Protein AF-A0A946E0Y1-F1 (afdb_monomer_lite)

Secondary structure (DSSP, 8-state):
--SSS---TT----HHHHHHHHHTTSPPPPPPSSSEEPSS-TTSEE----TTTT--TTSSS---TTTTSSS--S------SS--SS--PPP---HHHHHHHS-HHHHHHHTT-EEEEE-HHHHHHHHTSTT-TTHHHHHTT-EEEEETTB-TTT--B-------

pLDDT: mean 87.01, std 9.93, range [54.91, 98.25]

Foldseek 3Di:
DPPQDDDDPPPPDDPVVLCVVVVVVHDQDADDFDFDADPVGRSDGDQDADPPPPHSPQQPFDDDPLLLAQDGDPDDDDDDDDDDPDDPDDDDDFQLVVLVPDDPVVCVVLQPDKDKFQCLVSCVVGLPPPVHPCSVVSNVSSIDIGRQFADPPPRDGGGDDTDD

Structure (mmCIF, N/CA/C/O backbone):
data_AF-A0A946E0Y1-F1
#
_entry.id   AF-A0A946E0Y1-F1
#
loop_
_atom_site.group_PDB
_atom_site.id
_atom_site.type_symbol
_atom_site.label_atom_id
_atom_site.label_alt_id
_atom_site.label_comp_id
_atom_site.label_asym_id
_atom_site.label_entity_id
_atom_site.label_seq_id
_atom_site.pdbx_PDB_ins_code
_atom_site.Cartn_x
_atom_site.Cartn_y
_atom_site.Cartn_z
_atom_site.occupancy
_atom_site.B_iso_or_equiv
_atom_site.auth_seq_id
_atom_site.auth_comp_id
_atom_site.auth_asym_id
_atom_site.auth_atom_id
_atom_site.pdbx_PDB_model_num
ATOM 1 N N . MET A 1 1 ? -14.900 4.265 -1.681 1.00 68.44 1 MET A N 1
ATOM 2 C CA . MET A 1 1 ? -14.052 3.120 -2.079 1.00 68.44 1 MET A CA 1
ATOM 3 C C . MET A 1 1 ? -14.788 1.809 -1.816 1.00 68.44 1 MET A C 1
ATOM 5 O O . MET A 1 1 ? -14.925 1.419 -0.661 1.00 68.44 1 MET A O 1
ATOM 9 N N . GLU A 1 2 ? -15.293 1.154 -2.864 1.00 84.75 2 GLU A N 1
ATOM 10 C CA . GLU A 1 2 ? -16.060 -0.100 -2.750 1.00 84.75 2 GLU A CA 1
ATOM 11 C C . GLU A 1 2 ? -15.165 -1.344 -2.822 1.00 84.75 2 GLU A C 1
ATOM 13 O O . GLU A 1 2 ? -15.202 -2.162 -1.905 1.00 84.75 2 GLU A O 1
ATOM 18 N N . HIS A 1 3 ? -14.286 -1.434 -3.828 1.00 88.75 3 HIS A N 1
ATOM 19 C CA . HIS A 1 3 ? -13.526 -2.661 -4.114 1.00 88.75 3 HIS A CA 1
ATOM 20 C C . HIS A 1 3 ? -12.077 -2.695 -3.600 1.00 88.75 3 HIS A C 1
ATOM 22 O O . HIS A 1 3 ? -11.529 -3.781 -3.482 1.00 88.75 3 HIS A O 1
ATOM 28 N N . LYS A 1 4 ? -11.496 -1.559 -3.178 1.00 92.75 4 LYS A N 1
ATOM 29 C CA . LYS A 1 4 ? -10.160 -1.395 -2.545 1.00 92.75 4 LYS A CA 1
ATOM 30 C C . LYS A 1 4 ? -8.970 -1.777 -3.445 1.00 92.75 4 LYS A C 1
ATOM 32 O O . LYS A 1 4 ? -8.039 -0.992 -3.530 1.00 92.75 4 LYS A O 1
ATOM 37 N N . VAL A 1 5 ? -9.035 -2.904 -4.154 1.00 95.56 5 VAL A N 1
ATOM 38 C CA . VAL A 1 5 ? -8.059 -3.372 -5.147 1.00 95.56 5 VAL A CA 1
ATOM 39 C C . VAL A 1 5 ? -8.782 -3.602 -6.474 1.00 95.56 5 VAL A C 1
ATOM 41 O O . VAL A 1 5 ? -9.864 -4.189 -6.500 1.00 95.56 5 VAL A O 1
ATOM 44 N N . LEU A 1 6 ? -8.200 -3.123 -7.573 1.00 95.00 6 LEU A N 1
ATOM 45 C CA . LEU A 1 6 ? -8.739 -3.257 -8.928 1.00 95.00 6 LEU A CA 1
ATOM 46 C C . LEU A 1 6 ? -7.674 -3.859 -9.845 1.00 95.00 6 LEU A C 1
ATOM 48 O O . LEU A 1 6 ? -6.509 -3.475 -9.773 1.00 95.00 6 LEU A O 1
ATOM 52 N N . PHE A 1 7 ? -8.088 -4.765 -10.731 1.00 95.94 7 PHE A N 1
ATOM 53 C CA . PHE A 1 7 ? -7.212 -5.396 -11.716 1.00 95.94 7 PHE A CA 1
ATOM 54 C C . PHE A 1 7 ? -7.685 -5.062 -13.126 1.00 95.94 7 PHE A C 1
ATOM 56 O O . PHE A 1 7 ? -8.836 -5.314 -13.481 1.00 95.94 7 PHE A O 1
ATOM 63 N N . PHE A 1 8 ? -6.769 -4.543 -13.941 1.00 95.62 8 PHE A N 1
ATOM 64 C CA . PHE A 1 8 ? -7.004 -4.247 -15.349 1.00 95.62 8 PHE A CA 1
ATOM 65 C C . PHE A 1 8 ? -6.163 -5.214 -16.188 1.00 95.62 8 PHE A C 1
ATOM 67 O O . PHE A 1 8 ? -4.945 -5.051 -16.281 1.00 95.62 8 PHE A O 1
ATOM 74 N N . PRO A 1 9 ? -6.757 -6.273 -16.760 1.00 95.19 9 PRO A N 1
ATOM 75 C CA . PRO A 1 9 ? -5.988 -7.259 -17.503 1.00 95.19 9 PRO A CA 1
ATOM 76 C C . PRO A 1 9 ? -5.471 -6.670 -18.822 1.00 95.19 9 PRO A C 1
ATOM 78 O O . PRO A 1 9 ? -6.162 -5.893 -19.479 1.00 95.19 9 PRO A O 1
ATOM 81 N N . ARG A 1 10 ? -4.271 -7.101 -19.237 1.00 93.44 10 ARG A N 1
ATOM 82 C CA . ARG A 1 10 ? -3.710 -6.889 -20.590 1.00 93.44 10 ARG A CA 1
ATOM 83 C C . ARG A 1 10 ? -3.613 -5.414 -21.033 1.00 93.44 10 ARG A C 1
ATOM 85 O O . ARG A 1 10 ? -3.939 -5.109 -22.172 1.00 93.44 10 ARG A O 1
ATOM 92 N N . GLN A 1 11 ? -3.174 -4.516 -20.147 1.00 93.88 11 GLN A N 1
ATOM 93 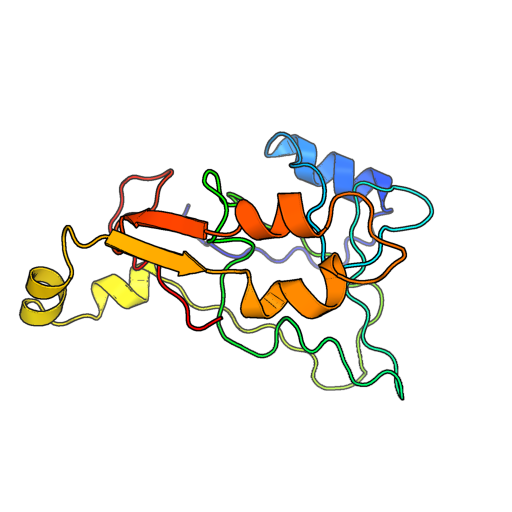C CA . GLN A 1 11 ? -3.017 -3.089 -20.478 1.00 93.88 11 GLN A CA 1
ATOM 94 C C . GLN A 1 11 ? -1.743 -2.799 -21.287 1.00 93.88 11 GLN A C 1
ATOM 96 O O . GLN A 1 11 ? -1.820 -2.117 -22.300 1.00 93.88 11 GLN A O 1
ATOM 101 N N . GLY A 1 12 ? -0.589 -3.347 -20.875 1.00 92.88 12 GLY A N 1
ATOM 102 C CA . GLY A 1 12 ? 0.675 -3.215 -21.615 1.00 92.88 12 GLY A CA 1
ATOM 103 C C . GLY A 1 12 ? 1.158 -1.770 -21.791 1.00 92.88 12 GLY A C 1
ATOM 104 O O . GLY A 1 12 ? 1.689 -1.443 -22.849 1.00 92.88 12 GLY A O 1
ATOM 105 N N . LEU A 1 13 ? 0.952 -0.912 -20.787 1.00 96.00 13 LEU A N 1
ATOM 106 C CA . LEU A 1 13 ? 1.266 0.515 -20.857 1.00 96.00 13 LEU A CA 1
ATOM 107 C C . LEU A 1 13 ? 2.779 0.741 -20.910 1.00 96.00 13 LEU A C 1
ATOM 109 O O . LEU A 1 13 ? 3.554 0.090 -20.206 1.00 96.00 13 LEU A O 1
ATOM 113 N N . SER A 1 14 ? 3.213 1.724 -21.686 1.00 96.44 14 SER A N 1
ATOM 114 C CA . SER A 1 14 ? 4.553 2.284 -21.543 1.00 96.44 14 SER A CA 1
ATOM 115 C C . SER A 1 14 ? 4.712 2.992 -20.184 1.00 96.44 14 SER A C 1
ATOM 117 O O . SER A 1 14 ? 3.723 3.347 -19.540 1.00 96.44 14 SER A O 1
ATOM 119 N N . PRO A 1 15 ? 5.950 3.252 -19.723 1.00 95.12 15 PRO A N 1
ATOM 120 C CA . PRO A 1 15 ? 6.181 4.001 -18.487 1.00 95.12 15 PRO A CA 1
ATOM 121 C C . PRO A 1 15 ? 5.507 5.381 -18.457 1.00 95.12 15 PRO A C 1
ATOM 123 O O . PRO A 1 15 ? 5.067 5.819 -17.398 1.00 95.12 15 PRO A O 1
ATOM 126 N N . ASP A 1 16 ? 5.415 6.057 -19.605 1.00 96.12 16 ASP A N 1
ATOM 127 C CA . ASP A 1 16 ? 4.779 7.373 -19.711 1.00 96.12 16 ASP A CA 1
ATOM 128 C C . ASP A 1 16 ? 3.255 7.260 -19.645 1.00 96.12 16 ASP A C 1
ATOM 130 O O . ASP A 1 16 ? 2.618 8.026 -18.927 1.00 96.12 16 ASP A O 1
ATOM 134 N N . GLU A 1 17 ? 2.674 6.259 -20.309 1.00 96.50 17 GLU A N 1
ATOM 135 C CA . GLU A 1 17 ? 1.237 5.970 -20.224 1.00 96.50 17 GLU A CA 1
ATOM 136 C C . GLU A 1 17 ? 0.827 5.509 -18.820 1.00 96.50 17 GLU A C 1
ATOM 138 O O . GLU A 1 17 ? -0.252 5.864 -18.354 1.00 96.50 17 GLU A O 1
ATOM 143 N N . LEU A 1 18 ? 1.684 4.765 -18.111 1.00 95.31 18 LEU A N 1
ATOM 144 C CA . LEU A 1 18 ? 1.449 4.387 -16.716 1.00 95.31 18 LEU A CA 1
ATOM 145 C C . LEU A 1 18 ? 1.384 5.628 -15.814 1.00 95.31 18 LEU A C 1
ATOM 147 O O . LEU A 1 18 ? 0.464 5.768 -15.011 1.00 95.31 18 LEU A O 1
ATOM 151 N N . VAL A 1 19 ? 2.331 6.554 -15.976 1.00 94.56 19 VAL A N 1
ATOM 152 C CA . VAL A 1 19 ? 2.329 7.854 -15.286 1.00 94.56 19 VAL A CA 1
ATOM 153 C C . VAL A 1 19 ? 1.086 8.665 -15.665 1.00 94.56 19 VAL A C 1
ATOM 155 O O . VAL A 1 19 ? 0.412 9.207 -14.790 1.00 94.56 19 VAL A O 1
ATOM 158 N N . GLU A 1 20 ? 0.717 8.713 -16.945 1.00 95.06 20 GLU A N 1
ATOM 159 C CA . GLU A 1 20 ? -0.499 9.405 -17.371 1.00 95.06 20 GLU A CA 1
ATOM 160 C C . GLU A 1 20 ? -1.753 8.785 -16.732 1.00 95.06 20 GLU A C 1
ATOM 162 O O . GLU A 1 20 ? -2.611 9.517 -16.234 1.00 95.06 20 GLU A O 1
ATOM 167 N N . ALA A 1 21 ? -1.847 7.456 -16.677 1.00 94.00 21 ALA A N 1
ATOM 168 C CA . ALA A 1 21 ? -2.969 6.747 -16.073 1.00 94.00 21 ALA A CA 1
ATOM 169 C C . ALA A 1 21 ? -3.124 7.081 -14.583 1.00 94.00 21 ALA A C 1
ATOM 171 O O . ALA A 1 21 ? -4.233 7.401 -14.151 1.00 94.00 21 ALA A O 1
ATOM 172 N N . VAL A 1 22 ? -2.030 7.086 -13.809 1.00 92.62 22 VAL A N 1
ATOM 173 C CA . VAL A 1 22 ? -2.065 7.496 -12.391 1.00 92.62 22 VAL A CA 1
ATOM 174 C C . VAL A 1 22 ? -2.513 8.952 -12.256 1.00 92.62 22 VAL A C 1
ATOM 176 O O . VAL A 1 22 ? -3.355 9.253 -11.408 1.00 92.62 22 VAL A O 1
ATOM 179 N N . SER A 1 23 ? -2.038 9.837 -13.141 1.00 92.00 23 SER A N 1
ATOM 180 C CA . SER A 1 23 ? -2.371 11.267 -13.098 1.00 92.00 23 SER A CA 1
ATOM 181 C C . SER A 1 23 ? -3.864 11.571 -13.280 1.00 92.00 23 SER A C 1
ATOM 183 O O . SER A 1 23 ? -4.336 12.623 -12.849 1.00 92.00 23 SER A O 1
ATOM 185 N N . LYS A 1 24 ? -4.639 10.649 -13.878 1.00 92.25 24 LYS A N 1
ATOM 186 C CA . LYS A 1 24 ? -6.104 10.777 -13.975 1.00 92.25 24 LYS A CA 1
ATOM 187 C C . LYS A 1 24 ? -6.804 10.605 -12.625 1.00 92.25 24 LYS A C 1
ATOM 189 O O . LYS A 1 24 ? -7.932 11.069 -12.478 1.00 92.25 24 LYS A O 1
ATOM 194 N N . PHE A 1 25 ? -6.168 9.933 -11.664 1.00 88.56 25 PHE A N 1
ATOM 195 C CA . PHE A 1 25 ? -6.710 9.752 -10.320 1.00 88.56 25 PHE A CA 1
ATOM 196 C C . PHE A 1 25 ? -6.282 10.893 -9.406 1.00 88.56 25 PHE A C 1
ATOM 198 O O . PHE A 1 25 ? -7.154 11.538 -8.826 1.00 88.56 25 PHE A O 1
ATOM 205 N N . ARG A 1 26 ? -4.969 11.143 -9.291 1.00 86.44 26 ARG A N 1
ATOM 206 C CA . ARG A 1 26 ? -4.358 12.222 -8.496 1.00 86.44 26 ARG A CA 1
ATOM 207 C C . ARG A 1 26 ? -2.939 12.543 -8.969 1.00 86.44 26 ARG A C 1
ATOM 209 O O . ARG A 1 26 ? -2.373 11.837 -9.797 1.00 86.44 26 ARG A O 1
ATOM 216 N N . GLU A 1 27 ? -2.376 13.619 -8.422 1.00 90.38 27 GLU A N 1
ATOM 217 C CA . GLU A 1 27 ? -0.952 13.930 -8.559 1.00 90.38 27 GLU A CA 1
ATOM 218 C C . GLU A 1 27 ? -0.086 12.764 -8.062 1.00 90.38 27 GLU A C 1
ATOM 220 O O . GLU A 1 27 ? -0.422 12.094 -7.087 1.00 90.38 27 GLU A O 1
ATOM 225 N N . ILE A 1 28 ? 1.017 12.516 -8.768 1.00 89.88 28 ILE A N 1
ATOM 226 C CA . ILE A 1 28 ? 1.959 11.446 -8.445 1.00 89.88 28 ILE A CA 1
ATOM 227 C C . ILE A 1 28 ? 2.943 11.950 -7.402 1.00 89.88 28 ILE A C 1
ATOM 229 O O . ILE A 1 28 ? 3.656 12.929 -7.636 1.00 89.88 28 ILE A O 1
ATOM 233 N N . ASP A 1 29 ? 3.036 11.225 -6.293 1.00 87.38 29 ASP A N 1
ATOM 234 C CA . ASP A 1 29 ? 4.055 11.490 -5.292 1.00 87.38 29 ASP A CA 1
ATOM 235 C C . ASP A 1 29 ? 5.467 11.254 -5.857 1.00 87.38 29 ASP A C 1
ATOM 237 O O . ASP A 1 29 ? 5.699 10.321 -6.639 1.00 87.38 29 ASP A O 1
ATOM 241 N N . PRO A 1 30 ? 6.463 12.064 -5.455 1.00 82.56 30 PRO A N 1
ATOM 242 C CA . PRO A 1 30 ? 7.847 11.820 -5.824 1.00 82.56 30 PRO A CA 1
ATOM 243 C C . PRO A 1 30 ? 8.287 10.404 -5.415 1.00 82.56 30 PRO A C 1
ATOM 245 O O . PRO A 1 30 ? 8.052 10.000 -4.276 1.00 82.56 30 PRO A O 1
ATOM 248 N N . PRO A 1 31 ? 9.019 9.666 -6.271 1.00 80.12 31 PRO A N 1
ATOM 249 C CA . PRO A 1 31 ? 9.405 8.298 -5.946 1.00 80.12 31 PRO A CA 1
ATOM 250 C C . PRO A 1 31 ? 10.238 8.215 -4.666 1.00 80.12 31 PRO A C 1
ATOM 252 O O . PRO A 1 31 ? 11.266 8.903 -4.524 1.00 80.12 31 PRO A O 1
ATOM 255 N N . HIS A 1 32 ? 9.816 7.343 -3.753 1.00 75.38 32 HIS A N 1
ATOM 256 C CA . HIS A 1 32 ? 10.532 7.073 -2.515 1.00 75.38 32 HIS A CA 1
ATOM 257 C C . HIS A 1 32 ? 11.796 6.228 -2.767 1.00 75.38 32 HIS A C 1
ATOM 259 O O . HIS A 1 32 ? 12.125 5.854 -3.890 1.00 75.38 32 HIS A O 1
ATOM 265 N N . GLY A 1 33 ? 12.627 6.065 -1.733 1.00 71.12 33 GLY A N 1
ATOM 266 C CA . GLY A 1 33 ? 13.854 5.264 -1.834 1.00 71.12 33 GLY A CA 1
ATOM 267 C C . GLY A 1 33 ? 13.556 3.763 -1.885 1.00 71.12 33 GLY A C 1
ATOM 268 O O . GLY A 1 33 ? 12.401 3.365 -1.784 1.00 71.12 33 GLY A O 1
ATOM 269 N N . GLY A 1 34 ? 14.603 2.944 -2.000 1.00 72.44 34 GLY A N 1
ATOM 270 C CA . GLY A 1 34 ? 14.518 1.482 -1.867 1.00 72.44 34 GLY A CA 1
ATOM 271 C C . GLY A 1 34 ? 14.335 0.710 -3.176 1.00 72.44 34 GLY A C 1
ATOM 272 O O . GLY A 1 34 ? 14.695 -0.458 -3.223 1.00 72.44 34 GLY A O 1
ATOM 273 N N . LEU A 1 35 ? 13.869 1.362 -4.246 1.00 79.31 35 LEU A N 1
ATOM 274 C CA . LEU A 1 35 ? 13.735 0.760 -5.576 1.00 79.31 35 LEU A CA 1
ATOM 275 C C . LEU A 1 35 ? 14.496 1.553 -6.640 1.00 79.31 35 LEU A C 1
ATOM 277 O O . LEU A 1 35 ? 14.672 2.773 -6.538 1.00 79.31 35 LEU A O 1
ATOM 281 N N . GLU A 1 36 ? 14.926 0.851 -7.687 1.00 82.88 36 GLU A N 1
ATOM 282 C CA . GLU A 1 36 ? 15.507 1.476 -8.871 1.00 82.88 36 GLU A CA 1
ATOM 283 C C . GLU A 1 36 ? 14.453 2.288 -9.629 1.00 82.88 36 GLU A C 1
ATOM 285 O O . GLU A 1 36 ? 13.260 1.988 -9.610 1.00 82.88 36 GLU A O 1
ATOM 290 N N . ARG A 1 37 ? 14.899 3.331 -10.331 1.00 88.12 37 ARG A N 1
ATOM 291 C CA . ARG A 1 37 ? 14.029 4.135 -11.197 1.00 88.12 37 ARG A CA 1
ATOM 292 C C . ARG A 1 37 ? 14.117 3.624 -12.624 1.00 88.12 37 ARG A C 1
ATOM 294 O O . ARG A 1 37 ? 15.212 3.348 -13.110 1.00 88.12 37 ARG A O 1
ATOM 301 N N . HIS A 1 38 ? 12.984 3.573 -13.312 1.00 91.44 38 HIS A N 1
ATOM 302 C CA . HIS A 1 38 ? 12.950 3.183 -14.712 1.00 91.44 38 HIS A CA 1
ATOM 303 C C . HIS A 1 38 ? 13.771 4.166 -15.566 1.00 91.44 38 HIS A C 1
ATOM 305 O O . HIS A 1 38 ? 13.692 5.385 -15.394 1.00 91.44 38 HIS A O 1
ATOM 311 N N . ALA A 1 39 ? 14.552 3.639 -16.513 1.00 91.88 39 ALA A N 1
ATOM 312 C CA . ALA A 1 39 ? 15.515 4.427 -17.286 1.00 91.88 39 ALA A CA 1
ATOM 313 C C . ALA A 1 39 ? 14.858 5.511 -18.159 1.00 91.88 39 ALA A C 1
ATOM 315 O O . ALA A 1 39 ? 15.409 6.598 -18.313 1.00 91.88 39 ALA A O 1
ATOM 316 N N . LYS A 1 40 ? 13.675 5.219 -18.720 1.00 92.94 40 LYS A N 1
ATOM 317 C CA . LYS A 1 40 ? 12.942 6.149 -19.600 1.00 92.94 40 LYS A CA 1
ATOM 318 C C . LYS A 1 40 ? 12.118 7.187 -18.839 1.00 92.94 40 LYS A C 1
ATOM 320 O O . LYS A 1 40 ? 12.068 8.337 -19.252 1.00 92.94 40 LYS A O 1
ATOM 325 N N . ASN A 1 41 ? 11.504 6.792 -17.724 1.00 93.19 41 ASN A N 1
ATOM 326 C CA . ASN A 1 41 ? 10.664 7.672 -16.924 1.00 93.19 41 ASN A CA 1
ATOM 327 C C . ASN A 1 41 ? 10.982 7.465 -15.446 1.00 93.19 41 ASN A C 1
ATOM 329 O O . ASN A 1 41 ? 10.636 6.449 -14.846 1.00 93.19 41 ASN A O 1
ATOM 333 N N . ARG A 1 42 ? 11.647 8.457 -14.853 1.00 90.38 42 ARG A N 1
ATOM 334 C CA . ARG A 1 42 ? 12.161 8.378 -13.483 1.00 90.38 42 ARG A CA 1
ATOM 335 C C . ARG A 1 42 ? 11.084 8.480 -12.400 1.00 90.38 42 ARG A C 1
ATOM 337 O O . ARG A 1 42 ? 11.462 8.384 -11.230 1.00 90.38 42 ARG A O 1
ATOM 344 N N . ASN A 1 43 ? 9.817 8.696 -12.768 1.00 91.25 43 ASN A N 1
ATOM 345 C CA . ASN A 1 43 ? 8.664 8.615 -11.866 1.00 91.25 43 ASN A CA 1
ATOM 346 C C . ASN A 1 43 ? 8.168 7.174 -11.688 1.00 91.25 43 ASN A C 1
ATOM 348 O O . ASN A 1 43 ? 7.441 6.899 -10.742 1.00 91.25 43 ASN A O 1
ATOM 352 N N . VAL A 1 44 ? 8.601 6.246 -12.545 1.00 92.38 44 VAL A N 1
ATOM 353 C CA . VAL A 1 44 ? 8.310 4.819 -12.401 1.00 92.38 44 VAL A CA 1
ATOM 354 C C . VAL A 1 44 ? 9.428 4.153 -11.604 1.00 92.38 44 VAL A C 1
ATOM 356 O O . VAL A 1 44 ? 10.611 4.297 -11.928 1.00 92.38 44 VAL A O 1
ATOM 359 N N . MET A 1 45 ? 9.053 3.420 -10.558 1.00 90.44 45 MET A N 1
ATOM 360 C CA . MET A 1 45 ? 9.959 2.564 -9.789 1.00 90.44 45 MET A CA 1
ATOM 361 C C . MET A 1 45 ? 9.884 1.127 -10.303 1.00 90.44 45 MET A C 1
ATOM 363 O O . MET A 1 45 ? 8.812 0.651 -10.669 1.00 90.44 45 MET A O 1
ATOM 367 N N . VAL A 1 46 ? 11.023 0.439 -10.330 1.00 88.75 46 VAL A N 1
ATOM 368 C CA . VAL A 1 46 ? 11.141 -0.934 -10.823 1.00 88.75 46 VAL A CA 1
ATOM 369 C C . VAL A 1 46 ? 11.340 -1.875 -9.641 1.00 88.75 46 VAL A C 1
ATOM 371 O O . VAL A 1 46 ? 12.391 -1.881 -9.002 1.00 88.75 46 VAL A O 1
ATOM 374 N N . ALA A 1 47 ? 10.324 -2.693 -9.371 1.00 85.81 47 ALA A N 1
ATOM 375 C CA . ALA A 1 47 ? 10.409 -3.809 -8.438 1.00 85.81 47 ALA A CA 1
ATOM 376 C C . ALA A 1 47 ? 10.827 -5.075 -9.202 1.00 85.81 47 ALA A C 1
ATOM 378 O O . ALA A 1 47 ? 9.991 -5.786 -9.756 1.00 85.81 47 ALA A O 1
ATOM 379 N N . ALA A 1 48 ? 12.134 -5.339 -9.265 1.00 82.44 48 ALA A N 1
ATOM 380 C CA . ALA A 1 48 ? 12.681 -6.511 -9.943 1.00 82.44 48 ALA A CA 1
ATOM 381 C C . ALA A 1 48 ? 13.181 -7.557 -8.939 1.00 82.44 48 ALA A C 1
ATOM 383 O O . ALA A 1 48 ? 13.868 -7.240 -7.973 1.00 82.44 48 ALA A O 1
ATOM 384 N N . SER A 1 49 ? 12.876 -8.827 -9.208 1.00 77.81 49 SER A N 1
ATOM 385 C CA . SER A 1 49 ? 13.522 -9.976 -8.568 1.00 77.81 49 SER A CA 1
ATOM 386 C C . SER A 1 49 ? 14.192 -10.813 -9.646 1.00 77.81 49 SER A C 1
ATOM 388 O O . SER A 1 49 ? 13.508 -11.423 -10.468 1.00 77.81 49 SER A O 1
ATOM 390 N N . ARG A 1 50 ? 15.527 -10.847 -9.666 1.00 75.38 50 ARG A N 1
ATOM 391 C CA . ARG A 1 50 ? 16.284 -11.653 -10.632 1.00 75.38 50 ARG A CA 1
ATOM 392 C C . ARG A 1 50 ? 16.902 -12.870 -9.962 1.00 75.38 50 ARG A C 1
ATOM 394 O O . ARG A 1 50 ? 17.288 -12.852 -8.790 1.00 75.38 50 ARG A O 1
ATOM 401 N N . LYS A 1 51 ? 17.001 -13.959 -10.726 1.00 70.00 51 LYS A N 1
ATOM 402 C CA . LYS A 1 51 ? 17.632 -15.197 -10.264 1.00 70.00 51 LYS A CA 1
ATOM 403 C C . LYS A 1 51 ? 19.089 -14.910 -9.885 1.00 70.00 51 LYS A C 1
ATOM 405 O O . LYS A 1 51 ? 19.845 -14.409 -10.705 1.00 70.00 51 LYS A O 1
ATOM 410 N N . GLY A 1 52 ? 19.469 -15.256 -8.657 1.00 66.75 52 GLY A N 1
ATOM 411 C CA . GLY A 1 52 ? 20.825 -15.043 -8.136 1.00 66.75 52 GLY A CA 1
ATOM 412 C C . GLY A 1 52 ? 21.045 -13.703 -7.426 1.00 66.75 52 GLY A C 1
ATOM 413 O O . GLY A 1 52 ? 22.032 -13.578 -6.714 1.00 66.75 52 GLY A O 1
ATOM 414 N N . GLU A 1 53 ? 20.113 -12.748 -7.521 1.00 67.25 53 GLU A N 1
ATOM 415 C CA . GLU A 1 53 ? 20.228 -11.428 -6.870 1.00 67.25 53 GLU A CA 1
ATOM 416 C C . GLU A 1 53 ? 19.576 -11.383 -5.474 1.00 67.25 53 GLU A C 1
ATOM 418 O O . GLU A 1 53 ? 19.447 -10.330 -4.863 1.00 67.25 53 GLU A O 1
ATOM 423 N N . GLY A 1 54 ? 19.190 -12.542 -4.927 1.00 54.91 54 GLY A N 1
ATOM 424 C CA . GLY A 1 54 ? 18.680 -12.634 -3.560 1.00 54.91 54 GLY A CA 1
ATOM 425 C C . GLY A 1 54 ? 17.287 -12.037 -3.350 1.00 54.91 54 GLY A C 1
ATOM 426 O O . GLY A 1 54 ? 16.997 -11.684 -2.218 1.00 54.91 54 GLY A O 1
ATOM 427 N N . GLY A 1 55 ? 16.443 -11.970 -4.390 1.00 55.78 55 GLY A N 1
ATOM 428 C CA . GLY A 1 55 ? 15.023 -11.588 -4.318 1.00 55.78 55 GLY A CA 1
ATOM 429 C C . GLY A 1 55 ? 14.756 -10.152 -3.840 1.00 55.78 55 GLY A C 1
ATOM 430 O O . GLY A 1 55 ? 15.571 -9.532 -3.162 1.00 55.78 55 GLY A O 1
ATOM 431 N N . ALA A 1 56 ? 13.586 -9.602 -4.162 1.00 56.25 56 ALA A N 1
ATOM 432 C CA . ALA A 1 56 ? 13.129 -8.362 -3.543 1.00 56.25 56 ALA A CA 1
ATOM 433 C C . ALA A 1 56 ? 12.767 -8.643 -2.073 1.00 56.25 56 ALA A C 1
ATOM 435 O O . ALA A 1 56 ? 11.618 -8.931 -1.754 1.00 56.25 56 ALA A O 1
ATOM 436 N N . LYS A 1 57 ? 13.750 -8.561 -1.166 1.00 57.72 57 LYS A N 1
ATOM 437 C CA . LYS A 1 57 ? 13.602 -8.791 0.291 1.00 57.72 57 LYS A CA 1
ATOM 438 C C . LYS A 1 57 ? 12.724 -7.762 1.025 1.00 57.72 57 LYS A C 1
ATOM 440 O O . LYS A 1 57 ? 12.779 -7.664 2.242 1.00 57.72 57 LYS A O 1
ATOM 445 N N . PHE A 1 58 ? 12.000 -6.934 0.284 1.00 59.66 58 PHE A N 1
ATOM 446 C CA . PHE A 1 58 ? 11.367 -5.719 0.785 1.00 59.66 58 PHE A CA 1
ATOM 447 C C . PHE A 1 58 ? 9.874 -5.891 1.053 1.00 59.66 58 PHE A C 1
ATOM 449 O O . PHE A 1 58 ? 9.316 -5.148 1.849 1.00 59.66 58 PHE A O 1
ATOM 456 N N . ASN A 1 59 ? 9.237 -6.858 0.387 1.00 72.00 59 ASN A N 1
ATOM 457 C CA . ASN A 1 59 ? 7.779 -6.930 0.276 1.00 72.00 59 ASN A CA 1
ATOM 458 C C . ASN A 1 59 ? 7.230 -8.329 0.612 1.00 72.00 59 ASN A C 1
ATOM 460 O O . ASN A 1 59 ? 6.128 -8.676 0.196 1.00 72.00 59 ASN A O 1
ATOM 464 N N . ASP A 1 60 ? 7.995 -9.154 1.330 1.00 79.38 60 ASP A N 1
ATOM 465 C CA . ASP A 1 60 ? 7.592 -10.506 1.746 1.00 79.38 60 ASP A CA 1
ATOM 466 C C . ASP A 1 60 ? 6.849 -10.535 3.098 1.00 79.38 60 ASP A C 1
ATOM 468 O O . ASP A 1 60 ? 6.383 -11.588 3.539 1.00 79.38 60 ASP A O 1
ATOM 472 N N . ALA A 1 61 ? 6.683 -9.373 3.735 1.00 86.25 61 ALA A N 1
ATOM 473 C CA . ALA A 1 61 ? 5.869 -9.174 4.928 1.00 86.25 61 ALA A CA 1
ATOM 474 C C . ALA A 1 61 ? 4.594 -8.373 4.616 1.00 86.25 61 ALA A C 1
ATOM 476 O O . ALA A 1 61 ? 4.571 -7.535 3.717 1.00 86.25 61 ALA A O 1
ATOM 477 N N . TRP A 1 62 ? 3.530 -8.594 5.394 1.00 92.06 62 TRP A N 1
ATOM 478 C CA . TRP A 1 62 ? 2.301 -7.801 5.307 1.00 92.06 62 TRP A CA 1
ATOM 479 C C . TRP A 1 62 ? 2.562 -6.335 5.658 1.00 92.06 62 TRP A C 1
ATOM 481 O O . TRP A 1 62 ? 2.945 -6.031 6.791 1.00 92.06 62 TRP A O 1
ATOM 491 N N . HIS A 1 63 ? 2.305 -5.445 4.701 1.00 91.94 63 HIS A N 1
ATOM 492 C CA . HIS A 1 63 ? 2.516 -4.008 4.832 1.00 91.94 63 HIS A CA 1
ATOM 493 C C . HIS A 1 63 ? 1.533 -3.201 3.979 1.00 91.94 63 HIS A C 1
ATOM 495 O O . HIS A 1 63 ? 0.825 -3.742 3.130 1.00 91.94 63 HIS A O 1
ATOM 501 N N . THR A 1 64 ? 1.508 -1.895 4.233 1.00 91.88 64 THR A N 1
ATOM 502 C CA . THR A 1 64 ? 1.048 -0.887 3.274 1.00 91.88 64 THR A CA 1
ATOM 503 C C . THR A 1 64 ? 2.228 0.025 2.969 1.00 91.88 64 THR A C 1
ATOM 505 O O . THR A 1 64 ? 3.054 0.275 3.850 1.00 91.88 64 THR A O 1
ATOM 508 N N . ASP A 1 65 ? 2.320 0.506 1.735 1.00 90.00 65 ASP A N 1
ATOM 509 C CA . ASP A 1 65 ? 3.476 1.276 1.281 1.00 90.00 65 ASP A CA 1
ATOM 510 C C . ASP A 1 65 ? 3.674 2.544 2.123 1.00 90.00 65 ASP A C 1
ATOM 512 O O . ASP A 1 65 ? 2.744 3.320 2.338 1.00 90.00 65 ASP A O 1
ATOM 516 N N . VAL A 1 66 ? 4.910 2.756 2.586 1.00 88.69 66 VAL A N 1
ATOM 517 C CA . VAL A 1 66 ? 5.392 4.012 3.191 1.00 88.69 66 VAL A CA 1
ATOM 518 C C . VAL A 1 66 ? 4.493 4.563 4.315 1.00 88.69 66 VAL A C 1
ATOM 520 O O . VAL A 1 66 ? 4.343 5.774 4.470 1.00 88.69 6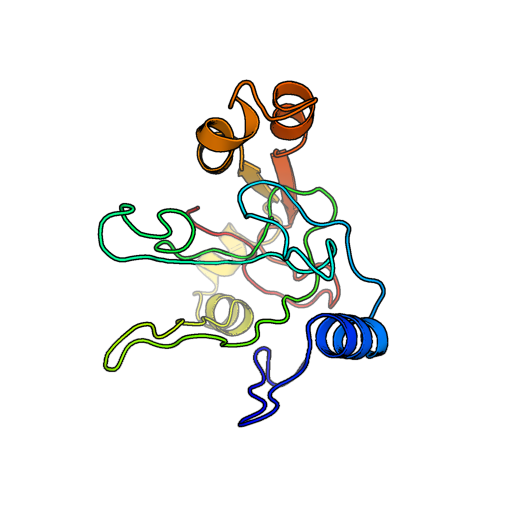6 VAL A O 1
ATOM 523 N N . SER A 1 67 ? 3.922 3.694 5.159 1.00 90.50 67 SER A N 1
ATOM 524 C CA . SER A 1 67 ? 3.073 4.115 6.296 1.00 90.50 67 SER A CA 1
ATOM 525 C C . SER A 1 67 ? 3.784 5.004 7.325 1.00 90.50 67 SER A C 1
ATOM 527 O O . SER A 1 67 ? 3.144 5.587 8.190 1.00 90.50 67 SER A O 1
ATOM 529 N N . PHE A 1 68 ? 5.111 5.071 7.251 1.00 89.81 68 PHE A N 1
ATOM 530 C CA . PHE A 1 68 ? 5.983 5.891 8.085 1.00 89.81 68 PHE A CA 1
ATOM 531 C C . PHE A 1 68 ? 6.218 7.311 7.535 1.00 89.81 68 PHE A C 1
ATOM 533 O O . PHE A 1 68 ? 7.002 8.061 8.118 1.00 89.81 68 PHE A O 1
ATOM 540 N N . ASP A 1 69 ? 5.604 7.678 6.405 1.00 88.69 69 ASP A N 1
ATOM 541 C CA . ASP A 1 69 ? 5.520 9.075 5.968 1.00 88.69 69 ASP A CA 1
ATOM 542 C C . ASP A 1 69 ? 4.391 9.793 6.728 1.00 88.69 69 ASP A C 1
ATOM 544 O O . ASP A 1 69 ? 3.384 9.190 7.090 1.00 88.69 69 ASP A O 1
ATOM 548 N N . GLN A 1 70 ? 4.528 11.101 6.945 1.00 85.38 70 GLN A N 1
ATOM 549 C CA . GLN A 1 70 ? 3.458 11.924 7.522 1.00 85.38 70 GLN A CA 1
ATOM 550 C C . GLN A 1 70 ? 2.242 12.023 6.596 1.00 85.38 70 GLN A C 1
ATOM 552 O O . GLN A 1 70 ? 1.135 12.326 7.042 1.00 85.38 70 GLN A O 1
ATOM 557 N N . ARG A 1 71 ? 2.451 11.815 5.292 1.00 86.19 71 ARG A N 1
ATOM 558 C CA . ARG A 1 71 ? 1.388 11.717 4.292 1.00 86.19 71 ARG A CA 1
ATOM 559 C C . ARG A 1 71 ? 1.602 10.440 3.481 1.00 86.19 71 ARG A C 1
ATOM 561 O O . ARG A 1 71 ? 2.184 10.515 2.401 1.00 86.19 71 ARG A O 1
ATOM 568 N N . PRO A 1 72 ? 1.182 9.273 4.004 1.00 88.62 72 PRO A N 1
ATOM 569 C CA . PRO A 1 72 ? 1.326 8.018 3.283 1.00 88.62 72 PRO A CA 1
ATOM 570 C C . PRO A 1 72 ? 0.589 8.054 1.935 1.00 88.62 72 PRO A C 1
ATOM 572 O O . PRO A 1 72 ? -0.434 8.743 1.826 1.00 88.62 72 PRO A O 1
ATOM 575 N N . PRO A 1 73 ? 1.054 7.288 0.933 1.00 89.62 73 PRO A N 1
ATOM 576 C CA . PRO A 1 73 ? 0.385 7.184 -0.355 1.00 89.62 73 PRO A CA 1
ATOM 577 C C . PRO A 1 73 ? -1.078 6.760 -0.202 1.00 89.62 73 PRO A C 1
ATOM 579 O O . PRO A 1 73 ? -1.405 5.828 0.533 1.00 89.62 73 PRO A O 1
ATOM 582 N N . MET A 1 74 ? -1.970 7.416 -0.944 1.00 88.25 74 MET A N 1
ATOM 583 C CA . MET A 1 74 ? -3.396 7.061 -0.950 1.00 88.25 74 MET A CA 1
ATOM 584 C C . MET A 1 74 ? -3.681 5.750 -1.700 1.00 88.25 74 MET A C 1
ATOM 586 O O . MET A 1 74 ? -4.692 5.090 -1.456 1.00 88.25 74 MET A O 1
ATOM 590 N N . ALA A 1 75 ? -2.830 5.421 -2.672 1.00 90.88 75 ALA A N 1
ATOM 591 C CA . ALA A 1 75 ? -2.952 4.269 -3.548 1.00 90.88 75 ALA A CA 1
ATOM 592 C C . ALA A 1 75 ? -1.615 4.003 -4.248 1.00 90.88 75 ALA A C 1
ATOM 594 O O . ALA A 1 75 ? -0.846 4.929 -4.503 1.00 90.88 75 ALA A O 1
ATOM 595 N N . SER A 1 76 ? -1.410 2.750 -4.642 1.00 91.88 76 SER A N 1
ATOM 596 C CA . SER A 1 76 ? -0.292 2.320 -5.482 1.00 91.88 76 SER A CA 1
ATOM 597 C C . SER A 1 76 ? -0.839 1.764 -6.797 1.00 91.88 76 SER A C 1
ATOM 599 O O . SER A 1 76 ? -1.851 1.059 -6.807 1.00 91.88 76 SER A O 1
ATOM 601 N N . MET A 1 77 ? -0.176 2.066 -7.915 1.00 93.69 77 MET A N 1
ATOM 602 C CA . MET A 1 77 ? -0.470 1.462 -9.217 1.00 93.69 77 MET A CA 1
ATOM 603 C C . MET A 1 77 ? 0.722 0.617 -9.650 1.00 93.69 77 MET A C 1
ATOM 605 O O . MET A 1 77 ? 1.834 1.121 -9.785 1.00 93.69 77 MET A O 1
ATOM 609 N N . LEU A 1 78 ? 0.476 -0.672 -9.872 1.00 93.62 78 LEU A N 1
ATOM 610 C CA . LEU A 1 78 ? 1.487 -1.627 -10.304 1.00 93.62 78 LEU A CA 1
ATOM 611 C C . LEU A 1 78 ? 1.132 -2.159 -11.690 1.00 93.62 78 LEU A C 1
ATOM 613 O O . LEU A 1 78 ? -0.023 -2.489 -11.960 1.00 93.62 78 LEU A O 1
ATOM 617 N N . GLN A 1 79 ? 2.144 -2.290 -12.544 1.00 94.25 79 GLN A N 1
ATOM 618 C CA . GLN A 1 79 ? 2.041 -3.013 -13.804 1.00 94.25 79 GLN A CA 1
ATOM 619 C C . GLN A 1 79 ? 3.026 -4.178 -13.799 1.00 94.25 79 GLN A C 1
ATOM 621 O O . GLN A 1 79 ? 4.218 -3.994 -13.560 1.00 94.25 79 GLN A O 1
ATOM 626 N N . ALA A 1 80 ? 2.522 -5.372 -14.098 1.00 93.38 80 ALA A N 1
ATOM 627 C CA . ALA A 1 80 ? 3.362 -6.532 -14.338 1.00 93.38 80 ALA A CA 1
ATOM 628 C C . ALA A 1 80 ? 4.086 -6.382 -15.685 1.00 93.38 80 ALA A C 1
ATOM 630 O O . ALA A 1 80 ? 3.434 -6.267 -16.722 1.00 93.38 80 ALA A O 1
ATOM 631 N N . ASP A 1 81 ? 5.417 -6.393 -15.650 1.00 90.31 81 ASP A N 1
ATOM 632 C CA . ASP A 1 81 ? 6.274 -6.370 -16.843 1.00 90.31 81 ASP A CA 1
ATOM 633 C C . ASP A 1 81 ? 6.767 -7.786 -17.181 1.00 90.31 81 ASP A C 1
ATOM 635 O O . ASP A 1 81 ? 6.494 -8.330 -18.249 1.00 90.31 81 ASP A O 1
ATOM 639 N N . VAL A 1 82 ? 7.399 -8.445 -16.206 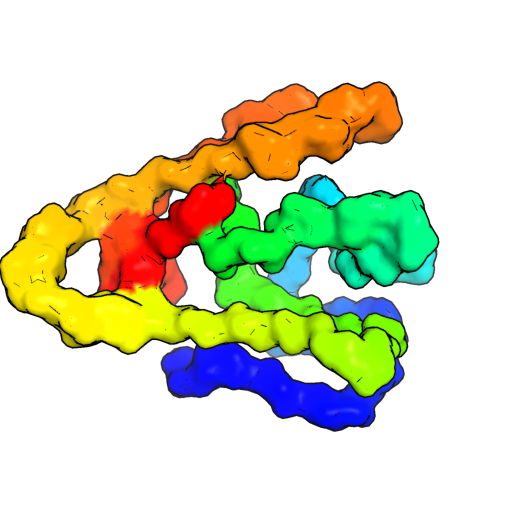1.00 89.12 82 VAL A N 1
ATOM 640 C CA . VAL A 1 82 ? 7.851 -9.836 -16.311 1.00 89.12 82 VAL A CA 1
ATOM 641 C C . VAL A 1 82 ? 7.271 -10.637 -15.152 1.00 89.12 82 VAL A C 1
ATOM 643 O O . VAL A 1 82 ? 7.470 -10.285 -13.991 1.00 89.12 82 VAL A O 1
ATOM 646 N N . LEU A 1 83 ? 6.574 -11.731 -15.467 1.00 89.25 83 LEU A N 1
ATOM 647 C CA . LEU A 1 83 ? 6.004 -12.655 -14.486 1.00 89.25 83 LEU A CA 1
ATOM 648 C C . LEU A 1 83 ? 6.707 -14.018 -14.553 1.00 89.25 83 LEU A C 1
ATOM 650 O O . LEU A 1 83 ? 7.076 -14.463 -15.645 1.00 89.25 83 LEU A O 1
ATOM 654 N N . PRO A 1 84 ? 6.896 -14.706 -13.413 1.00 87.81 84 PRO A N 1
ATOM 655 C CA . PRO A 1 84 ? 7.355 -16.088 -13.420 1.00 87.81 84 PRO A CA 1
ATOM 656 C C . PRO A 1 84 ? 6.276 -17.011 -14.008 1.00 87.81 84 PRO A C 1
ATOM 658 O O . PRO A 1 84 ? 5.091 -16.690 -14.020 1.00 87.81 84 PRO A O 1
ATOM 661 N N . SER A 1 85 ? 6.678 -18.197 -14.471 1.00 90.00 85 SER A N 1
ATOM 662 C CA . SER A 1 85 ? 5.737 -19.203 -14.989 1.00 90.00 85 SER A CA 1
ATOM 663 C C . SER A 1 85 ? 4.831 -19.811 -13.911 1.00 90.00 85 SER A C 1
ATOM 665 O O . SER A 1 85 ? 3.804 -20.400 -14.241 1.00 90.00 85 SER A O 1
ATOM 667 N N . LEU A 1 86 ? 5.220 -19.697 -12.639 1.00 89.75 86 LEU A N 1
ATOM 668 C CA . LEU A 1 86 ? 4.471 -20.156 -11.475 1.00 89.75 86 LEU A CA 1
ATOM 669 C C . LEU A 1 86 ? 4.842 -19.307 -10.249 1.00 89.75 86 LEU A C 1
ATOM 671 O O . LEU A 1 86 ? 6.020 -19.009 -10.040 1.00 89.75 86 LEU A O 1
ATOM 675 N N . GLY A 1 87 ? 3.849 -18.987 -9.417 1.00 88.19 87 GLY A N 1
ATOM 676 C CA . GLY A 1 87 ? 4.017 -18.160 -8.220 1.00 88.19 87 GLY A CA 1
ATOM 677 C C . GLY A 1 87 ? 4.130 -16.665 -8.534 1.00 88.19 87 GLY A C 1
ATOM 678 O O . GLY A 1 87 ? 3.865 -16.235 -9.651 1.00 88.19 87 GLY A O 1
ATOM 679 N N . GLY A 1 88 ? 4.531 -15.868 -7.538 1.00 87.00 88 GLY A N 1
ATOM 680 C CA . GLY A 1 88 ? 4.622 -14.406 -7.667 1.00 87.00 88 GLY A CA 1
ATOM 681 C C . GLY A 1 88 ? 3.316 -13.660 -7.379 1.00 87.00 88 GLY A C 1
ATOM 682 O O . GLY A 1 88 ? 3.224 -12.466 -7.660 1.00 87.00 88 GLY A O 1
ATOM 683 N N . ASP A 1 89 ? 2.322 -14.346 -6.813 1.00 91.25 89 ASP A N 1
ATOM 684 C CA . ASP A 1 89 ? 1.064 -13.729 -6.404 1.00 91.25 89 ASP A CA 1
ATOM 685 C C . ASP A 1 89 ? 1.304 -12.657 -5.337 1.00 91.25 89 ASP A C 1
ATOM 687 O O . ASP A 1 89 ? 2.102 -12.827 -4.414 1.00 91.25 89 ASP A O 1
ATOM 691 N N . THR A 1 90 ? 0.566 -11.554 -5.446 1.00 91.75 90 THR A N 1
ATOM 692 C CA . THR A 1 90 ? 0.486 -10.536 -4.396 1.00 91.75 90 THR A CA 1
ATOM 693 C C . THR A 1 90 ? -0.805 -10.745 -3.621 1.00 91.75 90 THR A C 1
ATOM 695 O O . THR A 1 90 ? -1.894 -10.730 -4.198 1.00 91.75 90 THR A O 1
ATOM 698 N N . LEU A 1 91 ? -0.687 -10.956 -2.314 1.00 94.31 91 LEU A N 1
ATOM 699 C CA . LEU A 1 91 ? -1.839 -11.111 -1.434 1.00 94.31 91 LEU A CA 1
ATOM 700 C C . LEU A 1 91 ? -2.298 -9.745 -0.918 1.00 94.31 91 LEU A C 1
ATOM 702 O O . LEU A 1 91 ? -1.485 -8.870 -0.634 1.00 94.31 91 LEU A O 1
ATOM 706 N N . PHE A 1 92 ? -3.610 -9.586 -0.754 1.00 95.88 92 PHE A N 1
ATOM 707 C CA . PHE A 1 92 ? -4.225 -8.367 -0.233 1.00 95.88 92 PHE A CA 1
ATOM 708 C C . PHE A 1 92 ? -5.151 -8.697 0.938 1.00 95.88 92 PHE A C 1
ATOM 710 O O . PHE A 1 92 ? -5.806 -9.739 0.949 1.00 95.88 92 PHE A O 1
ATOM 717 N N . ILE A 1 93 ? -5.246 -7.778 1.900 1.00 95.25 93 ILE A N 1
ATOM 718 C CA . ILE A 1 93 ? -6.175 -7.854 3.029 1.00 95.25 93 ILE A CA 1
ATOM 719 C C . ILE A 1 93 ? -6.953 -6.544 3.155 1.00 95.25 93 ILE A C 1
ATOM 721 O O . ILE A 1 93 ? -6.414 -5.456 2.961 1.00 95.25 93 ILE A O 1
ATOM 725 N N . SER A 1 94 ? -8.246 -6.634 3.475 1.00 95.62 94 SER A N 1
ATOM 726 C CA . SER A 1 94 ? -9.053 -5.449 3.755 1.00 95.62 94 SER A CA 1
ATOM 727 C C . SER A 1 94 ? -8.973 -5.088 5.232 1.00 95.62 94 SER A C 1
ATOM 729 O O . SER A 1 94 ? -9.532 -5.787 6.075 1.00 95.62 94 SER A O 1
ATOM 731 N N . MET A 1 95 ? -8.357 -3.949 5.541 1.00 95.56 95 MET A N 1
ATOM 732 C CA . MET A 1 95 ? -8.271 -3.475 6.926 1.00 95.56 95 MET A CA 1
ATOM 733 C C . MET A 1 95 ? -9.596 -2.936 7.486 1.00 95.56 95 MET A C 1
ATOM 735 O O . MET A 1 95 ? -9.760 -2.841 8.702 1.00 95.56 95 MET A O 1
ATOM 739 N N . TYR A 1 96 ? -10.563 -2.649 6.608 1.00 96.12 96 TYR A N 1
ATOM 740 C CA . TYR A 1 96 ? -11.961 -2.431 6.988 1.00 96.12 96 TYR A CA 1
ATOM 741 C C . TYR A 1 96 ? -12.578 -3.722 7.533 1.00 96.12 96 TYR A C 1
ATOM 743 O O . TYR A 1 96 ? -13.076 -3.745 8.651 1.00 96.12 96 TYR A O 1
ATOM 751 N N . ALA A 1 97 ? -12.467 -4.820 6.776 1.00 96.31 97 ALA A N 1
ATOM 752 C CA . ALA A 1 97 ? -12.977 -6.114 7.220 1.00 96.31 97 ALA A CA 1
ATOM 753 C C . ALA A 1 97 ? -12.254 -6.593 8.488 1.00 96.31 97 ALA A C 1
ATOM 755 O O . ALA A 1 97 ? -12.898 -7.097 9.402 1.00 96.31 97 ALA A O 1
ATOM 756 N N . ALA A 1 98 ? -10.936 -6.375 8.582 1.00 95.94 98 ALA A N 1
ATOM 757 C CA . ALA A 1 98 ? -10.172 -6.690 9.786 1.00 95.94 98 ALA A CA 1
ATOM 758 C C . ALA A 1 98 ? -10.742 -5.970 11.020 1.00 95.94 98 ALA A C 1
ATOM 760 O O . ALA A 1 98 ? -11.000 -6.621 12.029 1.00 95.94 98 ALA A O 1
ATOM 761 N N . TRP A 1 99 ? -11.026 -4.665 10.916 1.00 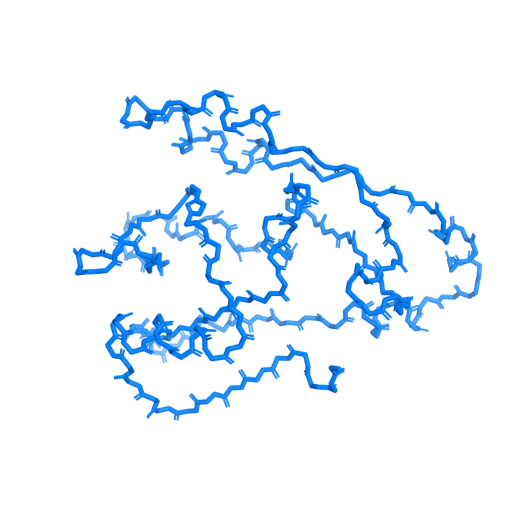96.81 99 TRP A N 1
ATOM 762 C CA . TRP A 1 99 ? -11.710 -3.916 11.973 1.00 96.81 99 TRP A CA 1
ATOM 763 C C . TRP A 1 99 ? -13.083 -4.508 12.309 1.00 96.81 99 TRP A C 1
ATOM 765 O O . TRP A 1 99 ? -13.370 -4.771 13.476 1.00 96.81 99 TRP A O 1
ATOM 775 N N . ASP A 1 100 ? -13.922 -4.749 11.300 1.00 96.69 100 ASP A N 1
ATOM 776 C CA . ASP A 1 100 ? -15.295 -5.219 11.499 1.00 96.69 100 ASP A CA 1
ATOM 777 C C . ASP A 1 100 ? -15.345 -6.568 12.233 1.00 96.69 100 ASP A C 1
ATOM 779 O O . ASP A 1 100 ? -16.233 -6.777 13.062 1.00 96.69 100 ASP A O 1
ATOM 783 N N . THR A 1 101 ? -14.354 -7.436 11.996 1.00 97.50 101 THR A N 1
ATOM 784 C CA . THR A 1 101 ? -14.234 -8.766 12.621 1.00 97.50 101 THR A CA 1
ATOM 785 C C . THR A 1 101 ? -13.703 -8.766 14.057 1.00 97.50 101 THR A C 1
ATOM 787 O O . THR A 1 101 ? -13.786 -9.797 14.727 1.00 97.50 101 THR A O 1
ATOM 790 N N . LEU A 1 102 ? -13.173 -7.646 14.560 1.00 97.69 102 LEU A N 1
ATOM 791 C CA . LEU A 1 102 ? -12.751 -7.556 15.958 1.00 97.69 102 LEU A CA 1
ATOM 792 C C . LEU A 1 102 ? -13.955 -7.678 16.902 1.00 97.69 102 LEU A C 1
ATOM 794 O O . LEU A 1 102 ? -15.038 -7.148 16.633 1.00 97.69 102 LEU A O 1
ATOM 798 N N . SER A 1 103 ? -13.735 -8.321 18.050 1.00 98.25 103 SER A N 1
ATOM 799 C CA . SER A 1 103 ? -14.695 -8.302 19.156 1.00 98.25 103 SER A CA 1
ATOM 800 C C . SER A 1 103 ? -14.877 -6.878 19.685 1.00 98.25 103 SER A C 1
ATOM 802 O O . SER A 1 103 ? -13.960 -6.057 19.611 1.00 98.25 103 SER A O 1
ATOM 804 N N . ASP A 1 104 ? -16.037 -6.583 20.269 1.00 98.00 104 ASP A N 1
ATOM 805 C CA . ASP A 1 104 ? -16.330 -5.238 20.782 1.00 98.00 104 ASP A CA 1
ATOM 806 C C . ASP A 1 104 ? -15.341 -4.798 21.869 1.00 98.00 104 ASP A C 1
ATOM 808 O O . ASP A 1 104 ? -14.950 -3.635 21.917 1.00 98.00 104 ASP A O 1
ATOM 812 N N . GLY A 1 105 ? -14.860 -5.739 22.689 1.00 98.25 105 GLY A N 1
ATOM 813 C CA . GLY A 1 105 ? -13.815 -5.470 23.678 1.00 98.25 105 GLY A CA 1
ATOM 814 C C . GLY A 1 105 ? -12.484 -5.063 23.040 1.00 98.25 105 GLY A C 1
ATOM 815 O O . GLY A 1 105 ? -11.846 -4.127 23.512 1.00 98.25 105 GLY A O 1
ATOM 816 N N . LEU A 1 106 ? -12.080 -5.714 21.941 1.00 97.44 106 LEU A N 1
ATOM 817 C CA . LEU A 1 106 ? -10.874 -5.322 21.206 1.00 97.44 106 LEU A CA 1
ATOM 818 C C . LEU A 1 106 ? -11.062 -3.981 20.505 1.00 97.44 106 LEU A C 1
ATOM 820 O O . LEU A 1 106 ? -10.170 -3.145 20.588 1.00 97.44 106 LEU A O 1
ATOM 824 N N . LYS A 1 107 ? -12.220 -3.744 19.876 1.00 97.69 107 LYS A N 1
ATOM 825 C CA . LYS A 1 107 ? -12.544 -2.437 19.288 1.00 97.69 107 LYS A CA 1
ATOM 826 C C . LYS A 1 107 ? -12.434 -1.337 20.338 1.00 97.69 107 LYS A C 1
ATOM 828 O O . LYS A 1 107 ? -11.739 -0.365 20.094 1.00 97.69 107 LYS A O 1
ATOM 833 N N . ALA A 1 108 ? -13.036 -1.516 21.514 1.00 97.00 108 ALA A N 1
ATOM 834 C CA . ALA A 1 108 ? -12.956 -0.548 22.608 1.00 97.00 108 ALA A CA 1
ATOM 835 C C . ALA A 1 108 ? -11.525 -0.347 23.132 1.00 97.00 108 ALA A C 1
ATOM 837 O O . ALA A 1 108 ? -11.170 0.762 23.515 1.00 97.00 108 ALA A O 1
ATOM 838 N N . LEU A 1 109 ? -10.708 -1.404 23.142 1.00 96.62 109 LEU A N 1
ATOM 839 C CA . LEU A 1 109 ? -9.311 -1.329 23.564 1.00 96.62 109 LEU A CA 1
ATOM 840 C C . LEU A 1 109 ? -8.450 -0.522 22.586 1.00 96.62 109 LEU A C 1
ATOM 842 O O . LEU A 1 109 ? -7.579 0.223 23.025 1.00 96.62 109 LEU A O 1
ATOM 846 N N . VAL A 1 110 ? -8.651 -0.712 21.279 1.00 95.44 110 VAL A N 1
ATOM 847 C CA . VAL A 1 110 ? -7.789 -0.108 20.252 1.00 95.44 110 VAL A CA 1
ATOM 848 C C . VAL A 1 110 ? -8.339 1.192 19.672 1.00 95.44 110 VAL A C 1
ATOM 850 O O . VAL A 1 110 ? -7.607 1.912 18.992 1.00 95.44 110 VAL A O 1
ATOM 853 N N . ASP A 1 111 ? -9.616 1.508 19.895 1.00 95.12 111 ASP A N 1
ATOM 854 C CA . ASP A 1 111 ? -10.198 2.737 19.372 1.00 95.12 111 ASP A CA 1
ATOM 855 C C . ASP A 1 111 ? -9.575 3.973 20.034 1.00 95.12 111 ASP A C 1
ATOM 857 O O . ASP A 1 111 ? -9.438 4.052 21.251 1.00 95.12 111 ASP A O 1
ATOM 861 N N . GLY A 1 112 ? -9.200 4.950 19.213 1.00 91.88 112 GLY A N 1
ATOM 862 C CA . GLY A 1 112 ? -8.517 6.165 19.650 1.00 91.88 112 GLY A CA 1
ATOM 863 C C . GLY A 1 112 ? -7.017 6.002 19.907 1.00 91.88 112 GLY A C 1
ATOM 864 O O . GLY A 1 112 ? -6.369 7.002 20.198 1.00 91.88 112 GLY A O 1
ATOM 865 N N . LEU A 1 113 ? -6.451 4.795 19.774 1.00 95.69 113 LEU A N 1
ATOM 866 C CA . LEU A 1 113 ? -5.002 4.616 19.848 1.00 95.69 113 LEU A CA 1
ATOM 867 C C . LEU A 1 113 ? -4.304 5.129 18.585 1.00 95.69 113 LEU A C 1
ATOM 869 O O . LEU A 1 113 ? -4.825 5.048 17.467 1.00 95.69 113 LEU A O 1
ATOM 873 N N . GLU A 1 114 ? -3.079 5.598 18.783 1.00 94.19 114 GLU A N 1
ATOM 874 C CA . GLU A 1 114 ? -2.142 5.941 17.720 1.00 94.19 114 GLU A CA 1
ATOM 875 C C . GLU A 1 114 ? -1.160 4.787 17.492 1.00 94.19 114 GLU A C 1
ATOM 877 O O . GLU A 1 114 ? -0.797 4.048 18.411 1.00 94.19 114 GLU A O 1
ATOM 882 N N . ALA A 1 115 ? -0.743 4.626 16.242 1.00 93.19 115 ALA A N 1
ATOM 883 C CA . ALA A 1 115 ? 0.266 3.682 15.805 1.00 93.19 115 ALA A CA 1
ATOM 884 C C . ALA A 1 115 ? 1.533 4.442 15.408 1.00 93.19 115 ALA A C 1
ATOM 886 O O . ALA A 1 115 ? 1.483 5.400 14.633 1.00 93.19 115 ALA A O 1
ATOM 887 N N . PHE A 1 116 ? 2.676 3.991 15.924 1.00 93.81 116 PHE A N 1
ATOM 888 C CA . PHE A 1 116 ? 3.983 4.487 15.516 1.00 93.81 116 PHE A CA 1
ATOM 889 C C . PHE A 1 116 ? 4.552 3.594 14.413 1.00 93.81 116 PHE A C 1
ATOM 891 O O . PHE A 1 116 ? 4.823 2.414 14.640 1.00 93.81 116 PHE A O 1
ATOM 898 N N . HIS A 1 117 ? 4.739 4.161 13.227 1.00 92.94 117 HIS A N 1
ATOM 899 C CA . HIS A 1 117 ? 5.318 3.487 12.071 1.00 92.94 117 HIS A CA 1
ATOM 900 C C . HIS A 1 117 ? 6.777 3.915 11.913 1.00 92.94 117 HIS A C 1
ATOM 902 O O . HIS A 1 117 ? 7.056 5.109 11.795 1.00 92.94 117 HIS A O 1
ATOM 908 N N . ASP A 1 118 ? 7.698 2.951 11.875 1.00 91.50 118 ASP A N 1
ATOM 909 C CA . ASP A 1 118 ? 9.141 3.192 11.769 1.00 91.50 118 ASP A CA 1
ATOM 910 C C . ASP A 1 118 ? 9.727 2.436 10.573 1.00 91.50 118 ASP A C 1
ATOM 912 O O . ASP A 1 118 ? 9.941 1.229 10.625 1.00 91.50 118 ASP A O 1
ATOM 916 N N . GLY A 1 119 ? 10.010 3.162 9.493 1.00 87.56 119 GLY A N 1
ATOM 917 C CA . GLY A 1 119 ? 10.616 2.601 8.286 1.00 87.56 119 GLY A CA 1
ATOM 918 C C . GLY A 1 119 ? 12.138 2.497 8.340 1.00 87.56 119 GLY A C 1
ATOM 919 O O . GLY A 1 119 ? 12.754 2.059 7.367 1.00 87.56 119 GLY A O 1
ATOM 920 N N . VAL A 1 120 ? 12.792 2.933 9.424 1.00 86.81 120 VAL A N 1
ATOM 921 C CA . VAL A 1 120 ? 14.256 3.050 9.452 1.00 86.81 120 VAL A CA 1
ATOM 922 C C . VAL A 1 120 ? 14.923 1.695 9.255 1.00 86.81 120 VAL A C 1
ATOM 924 O O . VAL A 1 120 ? 15.827 1.599 8.431 1.00 86.81 120 VAL A O 1
ATOM 927 N N . SER A 1 121 ? 14.484 0.646 9.951 1.00 80.38 121 SER A N 1
ATOM 928 C CA . SER A 1 121 ? 15.063 -0.702 9.825 1.00 80.38 121 SER A CA 1
ATOM 929 C C . SER A 1 121 ? 14.984 -1.230 8.391 1.00 80.38 121 SER A C 1
ATOM 931 O O . SER A 1 121 ? 15.980 -1.730 7.865 1.00 80.38 121 SER A O 1
ATOM 933 N N . SER A 1 122 ? 13.829 -1.059 7.750 1.00 78.88 122 SER A N 1
ATOM 934 C CA . SER A 1 122 ? 13.533 -1.559 6.406 1.00 78.88 122 SER A CA 1
ATOM 935 C C . SER A 1 122 ? 14.291 -0.785 5.315 1.00 78.88 122 SER A C 1
ATOM 937 O O . SER A 1 122 ? 14.703 -1.366 4.313 1.00 78.88 122 SER A O 1
ATOM 939 N N . PHE A 1 123 ? 14.561 0.512 5.515 1.00 79.06 123 PHE A N 1
ATOM 940 C CA . PHE A 1 123 ? 15.183 1.372 4.496 1.00 79.06 123 PHE A CA 1
ATOM 941 C C . PHE A 1 123 ? 16.660 1.711 4.745 1.00 79.06 123 PHE A C 1
ATOM 943 O O . PHE A 1 123 ? 17.343 2.170 3.821 1.00 79.06 123 PHE A O 1
ATOM 950 N N . MET A 1 124 ? 17.184 1.485 5.955 1.00 81.25 124 MET A N 1
ATOM 951 C CA . MET A 1 124 ? 18.572 1.799 6.317 1.00 81.25 124 MET A CA 1
ATOM 952 C C . MET A 1 124 ? 19.609 1.174 5.370 1.00 81.25 124 MET A C 1
ATOM 954 O O . MET A 1 124 ? 20.494 1.920 4.942 1.00 81.25 124 MET A O 1
ATOM 958 N N . PRO A 1 125 ? 19.518 -0.115 4.971 1.00 76.38 125 PRO A N 1
ATOM 959 C CA . PRO A 1 125 ? 20.519 -0.730 4.093 1.00 76.38 125 PRO A CA 1
ATOM 960 C C . PRO A 1 125 ? 20.676 -0.030 2.734 1.00 76.38 125 PRO A C 1
ATOM 962 O O . PRO A 1 125 ? 21.746 -0.076 2.140 1.00 76.38 125 PRO A O 1
ATOM 965 N N . TYR A 1 126 ? 19.628 0.647 2.259 1.00 71.56 126 TYR A N 1
ATOM 966 C CA . TYR A 1 126 ? 19.564 1.266 0.928 1.00 71.56 126 TYR A CA 1
ATOM 967 C C . TYR A 1 126 ? 19.873 2.753 0.970 1.00 71.56 126 TYR A C 1
ATOM 969 O O . TYR A 1 126 ? 20.491 3.322 0.069 1.00 71.56 126 TYR A O 1
ATOM 977 N N . LEU A 1 127 ? 19.417 3.410 2.034 1.00 74.31 127 LEU A N 1
ATOM 978 C CA . LEU A 1 127 ? 19.651 4.830 2.210 1.00 74.31 127 LEU A CA 1
ATOM 979 C C . LEU A 1 127 ? 21.048 5.122 2.753 1.00 74.31 127 LEU A C 1
ATOM 981 O O . LEU A 1 127 ? 21.519 6.232 2.549 1.00 74.31 127 LEU A O 1
ATOM 985 N N . LEU A 1 128 ? 21.731 4.164 3.381 1.00 73.00 128 LEU A N 1
ATOM 986 C CA . LEU A 1 128 ? 23.128 4.325 3.800 1.00 73.00 128 LEU A CA 1
ATOM 987 C C . LEU A 1 128 ? 24.154 3.799 2.784 1.00 73.00 128 LEU A C 1
ATOM 989 O O . LEU A 1 128 ? 25.350 3.838 3.070 1.00 73.00 128 LEU A O 1
ATOM 993 N N . ASP A 1 129 ? 23.717 3.363 1.600 1.00 68.44 129 ASP A N 1
ATOM 994 C CA . ASP A 1 129 ? 24.621 3.117 0.474 1.00 68.44 129 ASP A CA 1
ATOM 995 C C . ASP A 1 129 ? 25.389 4.420 0.137 1.00 68.44 129 ASP A C 1
ATOM 997 O O . ASP A 1 129 ? 24.750 5.472 -0.005 1.00 68.44 129 ASP A O 1
ATOM 1001 N N . PRO A 1 130 ? 26.733 4.391 0.000 1.00 58.06 130 PRO A N 1
ATOM 1002 C CA . PRO A 1 130 ? 27.544 5.544 -0.402 1.00 58.06 130 PRO A CA 1
ATOM 1003 C C . PRO A 1 130 ? 27.041 6.292 -1.648 1.00 58.06 130 PRO A C 1
ATOM 1005 O O . PRO A 1 130 ? 27.289 7.493 -1.780 1.00 58.06 130 PRO A O 1
ATOM 1008 N N . GLY A 1 131 ? 26.321 5.619 -2.553 1.00 62.97 131 GLY A N 1
ATOM 1009 C CA . GLY A 1 131 ? 25.704 6.235 -3.732 1.00 62.97 131 GLY A CA 1
ATOM 1010 C C . GLY A 1 131 ? 24.456 7.085 -3.441 1.00 62.97 131 GLY A C 1
ATOM 1011 O O . GLY A 1 131 ? 24.042 7.892 -4.281 1.00 62.97 131 GLY A O 1
ATOM 1012 N N . THR A 1 132 ? 23.851 6.957 -2.257 1.00 64.88 132 THR A N 1
ATOM 1013 C CA . THR A 1 132 ? 22.572 7.594 -1.923 1.00 64.88 132 THR A CA 1
ATOM 1014 C C . THR A 1 132 ? 22.763 8.950 -1.242 1.00 64.88 132 THR A C 1
ATOM 1016 O O . THR A 1 132 ? 22.963 9.078 -0.031 1.00 64.88 132 THR A O 1
ATOM 1019 N N . ARG A 1 133 ? 22.612 10.032 -2.016 1.00 69.25 133 ARG A N 1
ATOM 1020 C CA . ARG A 1 133 ? 22.658 11.402 -1.478 1.00 69.25 133 ARG A CA 1
ATOM 1021 C C . ARG A 1 133 ? 21.541 11.634 -0.447 1.00 69.25 133 ARG A C 1
ATOM 1023 O O . ARG A 1 133 ? 20.376 11.337 -0.697 1.00 69.25 133 ARG A O 1
ATOM 1030 N N . ASN A 1 134 ? 21.889 12.259 0.682 1.00 75.62 134 ASN A N 1
ATOM 1031 C CA . ASN A 1 134 ? 20.980 12.610 1.788 1.00 75.62 134 ASN A CA 1
ATOM 1032 C C . ASN A 1 134 ? 20.320 11.423 2.516 1.00 75.62 134 ASN A C 1
ATOM 1034 O O . ASN A 1 134 ? 19.355 11.638 3.250 1.00 75.62 134 ASN A O 1
ATOM 1038 N N . GLY A 1 135 ? 20.846 10.208 2.368 1.00 78.75 135 GLY A N 1
ATOM 1039 C CA . GLY A 1 135 ? 20.374 9.001 3.045 1.00 78.75 135 GLY A CA 1
ATOM 1040 C C . GLY A 1 135 ? 19.966 9.163 4.514 1.00 78.75 135 GLY A C 1
ATOM 1041 O O . GLY A 1 135 ? 18.787 8.992 4.832 1.00 78.75 135 GLY A O 1
ATOM 1042 N N . PRO A 1 136 ? 20.884 9.602 5.400 1.00 80.12 136 PRO A N 1
ATOM 1043 C CA . PRO A 1 136 ? 20.586 9.798 6.821 1.00 80.12 136 PRO A CA 1
ATOM 1044 C C . PRO A 1 136 ? 19.436 10.779 7.088 1.00 80.12 136 PRO A C 1
ATOM 1046 O O . PRO A 1 136 ? 18.593 10.538 7.947 1.00 80.12 136 PRO A O 1
ATOM 1049 N N . LYS A 1 137 ? 19.354 11.874 6.318 1.00 81.50 137 LYS A N 1
ATOM 1050 C CA . LYS A 1 137 ? 18.268 12.860 6.452 1.00 81.50 137 LYS A CA 1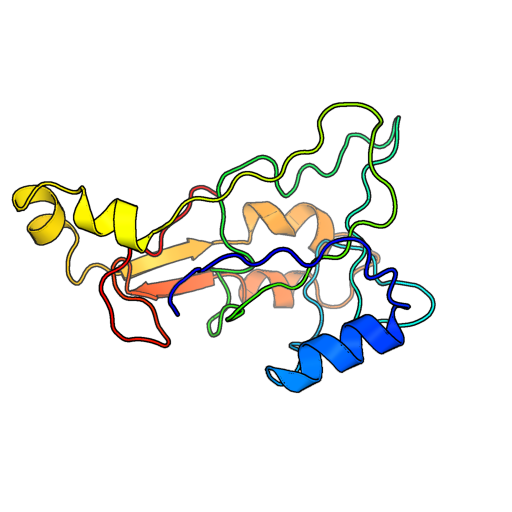
ATOM 1051 C C . LYS A 1 137 ? 16.918 12.295 6.014 1.00 81.50 137 LYS A C 1
ATOM 1053 O O . LYS A 1 137 ? 15.897 12.729 6.535 1.00 81.50 137 LYS A O 1
ATOM 1058 N N . ARG A 1 138 ? 16.904 11.376 5.043 1.00 79.00 138 ARG A N 1
ATOM 1059 C CA . ARG A 1 138 ? 15.682 10.687 4.610 1.00 79.00 138 ARG A CA 1
ATOM 1060 C C . ARG A 1 138 ? 15.231 9.683 5.667 1.00 79.00 138 ARG A C 1
ATOM 1062 O O . ARG A 1 138 ? 14.070 9.732 6.039 1.00 79.00 138 ARG A O 1
ATOM 1069 N N . LEU A 1 139 ? 16.147 8.879 6.214 1.00 83.00 139 LEU A N 1
ATOM 1070 C CA . LEU A 1 139 ? 15.846 7.938 7.304 1.00 83.00 139 LEU A CA 1
ATOM 1071 C C . LEU A 1 139 ? 15.257 8.639 8.530 1.00 83.00 139 LEU A C 1
ATOM 1073 O O . LEU A 1 139 ? 14.274 8.174 9.090 1.00 83.00 139 LEU A O 1
ATOM 1077 N N . ALA A 1 140 ? 15.794 9.802 8.905 1.00 83.31 140 ALA A N 1
ATOM 1078 C CA . ALA A 1 140 ? 15.280 10.575 10.036 1.00 83.31 140 ALA A CA 1
ATOM 1079 C C . ALA A 1 140 ? 13.811 11.021 9.881 1.00 83.31 140 ALA A C 1
ATOM 1081 O O . ALA A 1 140 ? 13.184 11.374 10.874 1.00 83.31 140 ALA A O 1
ATOM 1082 N N . LYS A 1 141 ? 13.267 11.016 8.656 1.00 84.69 141 LYS A N 1
ATOM 1083 C CA . LYS A 1 141 ? 11.869 11.361 8.357 1.00 84.69 141 LYS A CA 1
ATOM 1084 C C . LYS A 1 141 ? 10.958 10.142 8.186 1.00 84.69 141 LYS A C 1
ATOM 1086 O O . LYS A 1 141 ? 9.779 10.324 7.932 1.00 84.69 141 LYS A O 1
ATOM 1091 N N . MET A 1 142 ? 11.487 8.923 8.302 1.00 87.38 142 MET A N 1
ATOM 1092 C CA . MET A 1 142 ? 10.733 7.676 8.125 1.00 87.38 142 MET A CA 1
ATOM 1093 C C . MET A 1 142 ? 10.119 7.194 9.440 1.00 87.38 142 MET A C 1
ATOM 1095 O O . MET A 1 142 ? 10.253 6.028 9.806 1.00 87.38 142 MET A O 1
ATOM 1099 N N . LYS A 1 143 ? 9.508 8.119 10.178 1.00 90.88 143 LYS A N 1
ATOM 1100 C CA . LYS A 1 143 ? 8.832 7.871 11.449 1.00 90.88 143 LYS A CA 1
ATOM 1101 C C . LYS A 1 143 ? 7.559 8.705 11.466 1.00 90.88 143 LYS A C 1
ATOM 1103 O O . LYS A 1 143 ? 7.642 9.927 11.315 1.00 90.88 143 LYS A O 1
ATOM 1108 N N . ALA A 1 144 ? 6.419 8.061 11.672 1.00 91.56 144 ALA A N 1
ATOM 1109 C CA . ALA A 1 144 ? 5.130 8.736 11.747 1.00 91.56 144 ALA A CA 1
ATOM 1110 C C . ALA A 1 144 ? 4.271 8.156 12.871 1.00 91.56 144 ALA A C 1
ATOM 1112 O O . ALA A 1 144 ? 4.201 6.940 13.045 1.00 91.56 144 ALA A O 1
ATOM 1113 N N . GLU A 1 145 ? 3.607 9.042 13.607 1.00 92.69 145 GLU A N 1
ATOM 1114 C CA . GLU A 1 145 ? 2.508 8.706 14.512 1.00 92.69 145 GLU A CA 1
ATOM 1115 C C . GLU A 1 145 ? 1.204 8.958 13.758 1.00 92.69 145 GLU A C 1
ATOM 1117 O O . GLU A 1 145 ? 0.980 10.056 13.245 1.00 92.69 145 GLU A O 1
ATOM 1122 N N . MET A 1 146 ? 0.383 7.919 13.628 1.00 89.38 146 MET A N 1
ATOM 1123 C CA . MET A 1 146 ? -0.839 7.936 12.826 1.00 89.38 146 MET A CA 1
ATOM 1124 C C . MET A 1 146 ? -2.003 7.351 13.630 1.00 89.38 146 MET A C 1
ATOM 1126 O O . MET A 1 146 ? -1.782 6.454 14.444 1.00 89.38 146 MET A O 1
ATOM 1130 N N . PRO A 1 147 ? -3.259 7.773 13.400 1.00 90.44 147 PRO A N 1
ATOM 1131 C CA . PRO A 1 147 ? -4.410 7.105 13.999 1.00 90.44 147 PRO A CA 1
ATOM 1132 C C . PRO A 1 147 ? -4.430 5.616 13.630 1.00 90.44 147 PRO A C 1
ATOM 1134 O O . PRO A 1 147 ? -4.478 5.270 12.452 1.00 90.44 147 PRO A O 1
ATOM 1137 N N . GLY A 1 148 ? -4.436 4.724 14.622 1.00 91.12 148 GLY A N 1
ATOM 1138 C CA . GLY A 1 148 ? -4.301 3.282 14.390 1.00 91.12 148 GLY A CA 1
ATOM 1139 C C . GLY A 1 148 ? -5.571 2.597 13.877 1.00 91.12 148 GLY A C 1
ATOM 1140 O O . GLY A 1 148 ? -5.514 1.449 13.441 1.00 91.12 148 GLY A O 1
ATOM 1141 N N . CYS A 1 149 ? -6.721 3.275 13.935 1.00 92.81 149 CYS A N 1
ATOM 1142 C CA . CYS A 1 149 ? -8.043 2.671 13.712 1.00 92.81 149 CYS A CA 1
ATOM 1143 C C . CYS A 1 149 ? -8.971 3.511 12.811 1.00 92.81 149 CYS A C 1
ATOM 1145 O O . CYS A 1 149 ? -10.189 3.298 12.798 1.00 92.81 149 CYS A O 1
ATOM 1147 N N . ILE A 1 150 ? -8.431 4.483 12.068 1.00 90.75 150 ILE A N 1
ATOM 1148 C CA . ILE A 1 150 ? -9.201 5.370 11.186 1.00 90.75 150 ILE A CA 1
ATOM 1149 C C . ILE A 1 150 ? -8.487 5.497 9.843 1.00 90.75 150 ILE A C 1
ATOM 1151 O O . ILE A 1 150 ? -7.312 5.841 9.782 1.00 90.75 150 ILE A O 1
ATOM 1155 N N . HIS A 1 151 ? -9.219 5.284 8.750 1.00 86.19 151 HIS A N 1
ATOM 1156 C CA . HIS A 1 151 ? -8.695 5.553 7.419 1.00 86.19 151 HIS A CA 1
ATOM 1157 C C . HIS A 1 151 ? -8.573 7.070 7.190 1.00 86.19 151 HIS A C 1
ATOM 1159 O O . HIS A 1 151 ? -9.604 7.756 7.201 1.00 86.19 151 HIS A O 1
ATOM 1165 N N . PRO A 1 152 ? -7.376 7.600 6.874 1.00 77.88 152 PRO A N 1
ATOM 1166 C CA . PRO A 1 152 ? -7.115 9.041 6.879 1.00 77.88 152 PRO A CA 1
ATOM 1167 C C . PRO A 1 152 ? -7.991 9.821 5.890 1.00 77.88 152 PRO A C 1
ATOM 1169 O O . PRO A 1 152 ? -8.490 10.888 6.227 1.00 77.88 152 PRO A O 1
ATOM 1172 N N . GLU A 1 153 ? -8.254 9.276 4.695 1.00 79.94 153 GLU A N 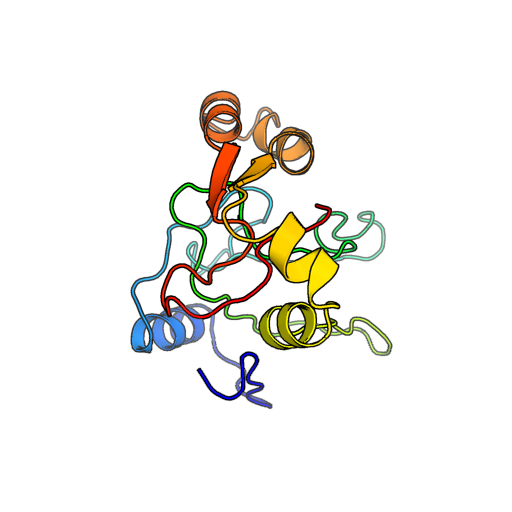1
ATOM 1173 C CA . GLU A 1 153 ? -9.081 9.992 3.708 1.00 79.94 153 GLU A CA 1
ATOM 1174 C C . GLU A 1 153 ? -10.597 9.861 3.902 1.00 79.94 153 GLU A C 1
ATOM 1176 O O . GLU A 1 153 ? -11.345 10.764 3.540 1.00 79.94 153 GLU A O 1
ATOM 1181 N N . THR A 1 154 ? -11.083 8.717 4.394 1.00 85.25 154 THR A N 1
ATOM 1182 C CA . THR A 1 154 ? -12.527 8.424 4.407 1.00 85.25 154 THR A CA 1
ATOM 1183 C C . THR A 1 154 ? -13.160 8.630 5.777 1.00 85.25 154 THR A C 1
ATOM 1185 O O . THR A 1 154 ? -14.386 8.628 5.873 1.00 85.25 154 THR A O 1
ATOM 1188 N N . GLY A 1 155 ? -12.353 8.742 6.839 1.00 87.50 155 GLY A N 1
ATOM 1189 C CA . GLY A 1 155 ? -12.809 8.825 8.229 1.00 87.50 155 GLY A CA 1
ATOM 1190 C C . GLY A 1 155 ? -13.472 7.546 8.755 1.00 87.50 155 GLY A C 1
ATOM 1191 O O . GLY A 1 155 ? -13.907 7.500 9.903 1.00 87.50 155 GLY A O 1
ATOM 1192 N N . LYS A 1 156 ? -13.570 6.495 7.934 1.00 92.44 156 LYS A N 1
ATOM 1193 C CA . LYS A 1 156 ? -14.161 5.214 8.327 1.00 92.44 156 LYS A CA 1
ATOM 1194 C C . LYS A 1 156 ? -13.199 4.429 9.210 1.00 92.44 156 LYS A C 1
ATOM 1196 O O . LYS A 1 156 ? -11.982 4.527 9.053 1.00 92.44 156 LYS A O 1
ATOM 1201 N N . LYS A 1 157 ? -13.757 3.598 10.092 1.00 95.38 157 LYS A N 1
ATOM 1202 C CA . LYS A 1 157 ? -12.964 2.683 10.912 1.00 95.38 157 LYS A CA 1
ATOM 1203 C C . LYS A 1 157 ? -12.265 1.645 10.042 1.00 95.38 157 LYS A C 1
ATOM 1205 O O . LYS A 1 157 ? -12.900 0.985 9.223 1.00 95.38 157 LYS A O 1
ATOM 1210 N N . ALA A 1 158 ? -10.961 1.539 10.226 1.00 95.38 158 ALA A N 1
ATOM 1211 C CA . ALA A 1 158 ? -10.098 0.560 9.590 1.00 95.38 158 ALA A CA 1
ATOM 1212 C C . ALA A 1 158 ? -8.822 0.471 10.414 1.00 95.38 158 ALA A C 1
ATOM 1214 O O . ALA A 1 158 ? -8.319 1.501 10.855 1.00 95.38 158 ALA A O 1
ATOM 1215 N N . LEU A 1 159 ? -8.277 -0.727 10.590 1.00 95.56 159 LEU A N 1
ATOM 1216 C CA . LEU A 1 159 ? -6.963 -0.853 11.213 1.00 95.56 159 LEU A CA 1
ATOM 1217 C C . LEU A 1 159 ? -5.893 -0.226 10.301 1.00 95.56 159 LEU A C 1
ATOM 1219 O O . LEU A 1 159 ? -5.848 -0.498 9.104 1.00 95.56 159 LEU A O 1
ATOM 1223 N N . PHE A 1 160 ? -5.021 0.602 10.857 1.00 94.12 160 PHE A N 1
ATOM 1224 C CA . PHE A 1 160 ? -3.895 1.217 10.162 1.00 94.12 160 PHE A CA 1
ATOM 1225 C C . PHE A 1 160 ? -2.603 0.860 10.889 1.00 94.12 160 PHE A C 1
ATOM 1227 O O . PHE A 1 160 ? -1.940 1.679 11.509 1.00 94.12 160 PHE A O 1
ATOM 1234 N N . VAL A 1 161 ? -2.288 -0.430 10.852 1.00 92.81 161 VAL A N 1
ATOM 1235 C CA . VAL A 1 161 ? -1.100 -1.028 11.460 1.00 92.81 161 VAL A CA 1
ATOM 1236 C C . VAL A 1 161 ? -0.581 -2.111 10.532 1.00 92.81 161 VAL A C 1
ATOM 1238 O O . VAL A 1 161 ? -1.355 -2.748 9.814 1.00 92.81 161 VAL A O 1
ATOM 1241 N N . ASN A 1 162 ? 0.727 -2.329 10.535 1.00 90.31 162 ASN A N 1
ATOM 1242 C CA . ASN A 1 162 ? 1.343 -3.423 9.803 1.00 90.31 162 ASN A CA 1
ATOM 1243 C C . ASN A 1 162 ? 2.649 -3.861 10.483 1.00 90.31 162 ASN A C 1
ATOM 1245 O O . ASN A 1 162 ? 3.097 -3.216 11.426 1.00 90.31 162 ASN A O 1
ATOM 1249 N N . ARG A 1 163 ? 3.193 -5.014 10.075 1.00 83.81 163 ARG A N 1
ATOM 1250 C CA . ARG A 1 163 ? 4.361 -5.624 10.732 1.00 83.81 163 ARG A CA 1
ATOM 1251 C C . ARG A 1 163 ? 5.692 -5.014 10.271 1.00 83.81 163 ARG A C 1
ATOM 1253 O O . ARG A 1 163 ? 6.669 -5.152 11.007 1.00 83.81 163 ARG A O 1
ATOM 1260 N N . ALA A 1 164 ? 5.738 -4.493 9.046 1.00 70.12 164 ALA A N 1
ATOM 1261 C CA . ALA A 1 164 ? 6.968 -4.144 8.333 1.00 70.12 164 ALA A CA 1
ATOM 1262 C C . ALA A 1 164 ? 7.472 -2.723 8.623 1.00 70.12 164 ALA A C 1
ATOM 1264 O O . ALA A 1 164 ? 6.687 -1.909 9.158 1.00 70.12 164 ALA A O 1
#

Radius of gyration: 17.45 Å; chains: 1; bounding box: 44×34×45 Å

Sequence (164 aa):
MEHKVLFFPRQGLSPDELVEAVSKFREIDPPHGGLERHAKNRNVMVAASRKGEGGAKFNDAWHTDVSFDQRPPMASMLQADVLPSLGGDTLFISMYAAWDTLSDGLKALVDGLEAFHDGVSSFMPYLLDPGTRNGPKRLAKMKAEMPGCIHPETGKKALFVNRA